Protein AF-A0A366WJW8-F1 (afdb_monomer)

Solvent-accessible surface area (backbone atoms only — not comparable to full-atom values): 5283 Å² total; per-residue (Å²): 130,60,71,71,59,52,33,49,51,52,34,39,50,52,13,53,51,25,44,53,51,21,50,52,28,51,51,48,42,55,53,49,52,54,51,45,53,53,49,54,54,48,54,76,73,42,89,88,54,47,72,63,48,51,52,51,47,54,50,50,53,51,50,44,52,51,35,52,52,50,24,53,50,24,45,53,50,12,50,36,29,66,74,61,31,64,62,62,32,51,52,51,52,51,56,60,53,63,76,74,110

Sequence (101 aa):
MNRDDFAWVIVRAFGVYFSAQAFLQLYWLGASTVRIAQLYEMAAMETPRTTEIESQILRSWIEISYASAEFLLFILLAYYCLRRGGFIHRILCYRAQENDT

Mean predicted aligned error: 6.59 Å

Foldseek 3Di:
DDLLVVLLVVLLVLLVVLVVLLVVLVVVLVVLVVVLVVLVVVCVVDDPCNVVSVVVNVVSVVSNVVSVVSSVVSNVSSCCSVPPVVVSSVVSVVVVVVVVD

Secondary structure (DSSP, 8-state):
--HHHHHHHHHHHHHHHHHHHHHHHHHHHHHHHHHHHHHHHHHHH-TT-HHHHHHHHHHHHHHHHHHHHHHHHHHHHHHIIIIITHHHHHHHHHHHHHTT-

Structure (mmCIF, N/CA/C/O backbone):
data_AF-A0A366WJW8-F1
#
_entry.id   AF-A0A366WJW8-F1
#
loop_
_atom_site.group_PDB
_atom_site.id
_atom_site.type_symbol
_atom_site.label_atom_id
_atom_site.label_alt_id
_atom_site.label_comp_id
_atom_site.label_asym_id
_atom_site.label_entity_id
_atom_site.label_seq_id
_atom_site.pdbx_PDB_ins_code
_atom_site.Cartn_x
_atom_site.Cartn_y
_atom_site.Cartn_z
_atom_site.occupancy
_atom_site.B_iso_or_equiv
_atom_site.auth_seq_id
_atom_site.auth_comp_id
_atom_site.auth_asym_id
_atom_site.auth_atom_id
_atom_site.pdbx_PDB_model_num
ATOM 1 N N . MET A 1 1 ? 14.304 -7.830 -29.782 1.00 58.50 1 MET A N 1
ATOM 2 C CA . MET A 1 1 ? 13.489 -6.767 -29.157 1.00 58.50 1 MET A CA 1
ATOM 3 C C . MET A 1 1 ? 14.366 -5.536 -29.032 1.00 58.50 1 MET A C 1
ATOM 5 O O . MET A 1 1 ? 15.521 -5.705 -28.654 1.00 58.50 1 MET A O 1
ATOM 9 N N . ASN A 1 2 ? 13.888 -4.354 -29.422 1.00 79.56 2 ASN A N 1
ATOM 10 C CA . ASN A 1 2 ? 14.680 -3.132 -29.299 1.00 79.56 2 ASN A CA 1
ATOM 11 C C . ASN A 1 2 ? 14.902 -2.825 -27.804 1.00 79.56 2 ASN A C 1
ATOM 13 O O . ASN A 1 2 ? 14.014 -3.075 -26.986 1.00 79.56 2 ASN A O 1
ATOM 17 N N . ARG A 1 3 ? 16.082 -2.326 -27.418 1.00 73.81 3 ARG A N 1
ATOM 18 C CA . ARG A 1 3 ? 16.398 -2.036 -26.002 1.00 73.81 3 ARG A CA 1
ATOM 19 C C . ARG A 1 3 ? 15.463 -0.977 -25.414 1.00 73.81 3 ARG A C 1
ATOM 21 O O . ARG A 1 3 ? 15.103 -1.057 -24.243 1.00 73.81 3 ARG A O 1
ATOM 28 N N . ASP A 1 4 ? 15.031 -0.050 -26.261 1.00 80.44 4 ASP A N 1
ATOM 29 C CA . ASP A 1 4 ? 14.062 0.991 -25.930 1.00 80.44 4 ASP A CA 1
ATOM 30 C C . ASP A 1 4 ? 12.686 0.413 -25.540 1.00 80.44 4 ASP A C 1
ATOM 32 O O . ASP A 1 4 ? 12.105 0.797 -24.521 1.00 80.44 4 ASP A O 1
ATOM 36 N N . ASP A 1 5 ? 12.218 -0.596 -26.283 1.00 83.62 5 ASP A N 1
ATOM 37 C CA . ASP A 1 5 ? 10.964 -1.306 -25.998 1.00 83.62 5 ASP A CA 1
ATOM 38 C C . ASP A 1 5 ? 11.058 -2.090 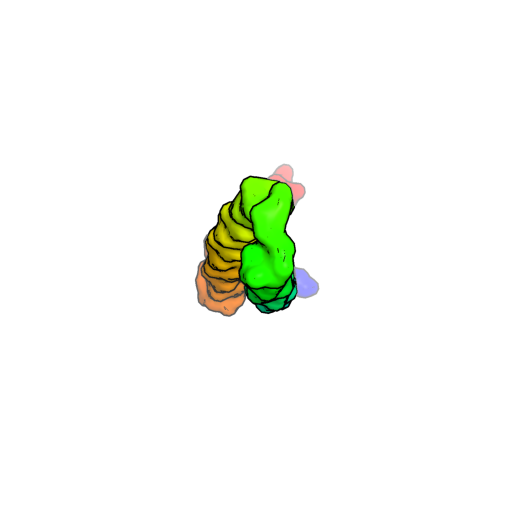-24.683 1.00 83.62 5 ASP A C 1
ATOM 40 O O . ASP A 1 5 ? 10.126 -2.095 -23.878 1.00 83.62 5 ASP A O 1
ATOM 44 N N . PHE A 1 6 ? 12.201 -2.738 -24.429 1.00 86.69 6 PHE A N 1
ATOM 45 C CA . PHE A 1 6 ? 12.423 -3.492 -23.192 1.00 86.69 6 PHE A CA 1
ATOM 46 C C . PHE A 1 6 ? 12.426 -2.593 -21.952 1.00 86.69 6 PHE A C 1
ATOM 48 O O . PHE A 1 6 ? 11.798 -2.936 -20.948 1.00 86.69 6 PHE A O 1
ATOM 55 N N . ALA A 1 7 ? 13.060 -1.420 -22.025 1.00 87.25 7 ALA A N 1
ATOM 56 C CA . ALA A 1 7 ? 13.033 -0.445 -20.939 1.00 87.25 7 ALA A CA 1
ATOM 57 C C . ALA A 1 7 ? 11.598 0.005 -20.623 1.00 87.25 7 ALA A C 1
ATOM 59 O O . ALA A 1 7 ? 11.218 0.095 -19.453 1.00 87.25 7 ALA A O 1
ATOM 60 N N . TRP A 1 8 ? 10.763 0.219 -21.645 1.00 89.75 8 TRP A N 1
ATOM 61 C CA . TRP A 1 8 ? 9.349 0.528 -21.437 1.00 89.75 8 TRP A CA 1
ATOM 62 C C . TRP A 1 8 ? 8.591 -0.613 -20.765 1.00 89.75 8 TRP A C 1
ATOM 64 O O . TRP A 1 8 ? 7.831 -0.355 -19.830 1.00 89.75 8 TRP A O 1
ATOM 74 N N . VAL A 1 9 ? 8.820 -1.863 -21.174 1.00 91.56 9 VAL A N 1
ATOM 75 C CA . VAL A 1 9 ? 8.211 -3.038 -20.528 1.00 91.56 9 VAL A CA 1
ATOM 76 C C . VAL A 1 9 ? 8.574 -3.099 -19.042 1.00 91.56 9 VAL A C 1
ATOM 78 O O . VAL A 1 9 ? 7.683 -3.280 -18.213 1.00 91.56 9 VAL A O 1
ATOM 81 N N . ILE A 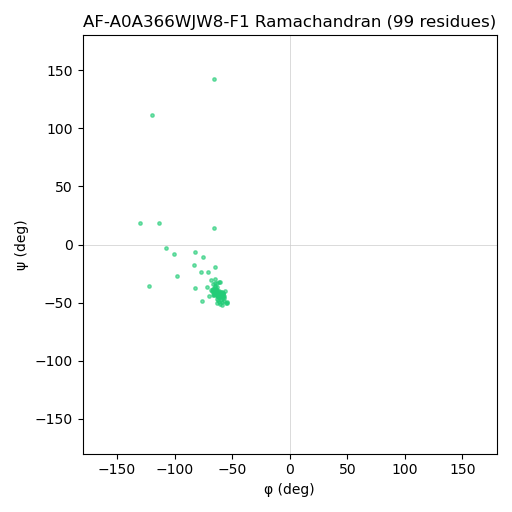1 10 ? 9.840 -2.864 -18.683 1.00 91.19 10 ILE A N 1
ATOM 82 C CA . ILE A 1 10 ? 10.286 -2.827 -17.281 1.00 91.19 10 ILE A CA 1
ATOM 83 C C . ILE A 1 10 ? 9.553 -1.736 -16.493 1.00 91.19 10 ILE A C 1
ATOM 85 O O . ILE A 1 10 ? 9.030 -1.996 -15.410 1.00 91.19 10 ILE A O 1
ATOM 89 N N . VAL A 1 11 ? 9.465 -0.519 -17.036 1.00 92.81 11 VAL A N 1
ATOM 90 C CA . VAL A 1 11 ? 8.753 0.593 -16.384 1.00 92.81 11 VAL A CA 1
ATOM 91 C C . VAL A 1 11 ? 7.287 0.230 -16.130 1.00 92.81 11 VAL A C 1
ATOM 93 O O . VAL A 1 11 ? 6.754 0.500 -15.052 1.00 92.81 11 VAL A O 1
ATOM 96 N N . ARG A 1 12 ? 6.626 -0.429 -17.087 1.00 93.38 12 ARG A N 1
ATOM 97 C CA . ARG A 1 12 ? 5.241 -0.892 -16.915 1.00 93.38 12 ARG A CA 1
ATOM 98 C C . ARG A 1 12 ? 5.123 -2.012 -15.891 1.00 93.38 12 ARG A C 1
ATOM 100 O O . ARG A 1 12 ? 4.185 -1.975 -15.098 1.00 93.38 12 ARG A O 1
ATOM 107 N N . ALA A 1 13 ? 6.072 -2.944 -15.854 1.00 94.12 13 ALA A N 1
ATOM 108 C CA . ALA A 1 13 ? 6.111 -4.004 -14.852 1.00 94.12 13 ALA A CA 1
ATOM 109 C C . ALA A 1 13 ? 6.216 -3.433 -13.428 1.00 94.12 13 ALA A C 1
ATOM 111 O O . ALA A 1 13 ? 5.455 -3.845 -12.555 1.00 94.12 13 ALA A O 1
ATOM 112 N N . PHE A 1 14 ? 7.057 -2.415 -13.206 1.00 93.81 14 PHE A N 1
ATOM 113 C CA . PHE A 1 14 ? 7.089 -1.691 -11.929 1.00 93.81 14 PHE A CA 1
ATOM 114 C C . PHE A 1 14 ? 5.757 -1.007 -11.611 1.00 93.81 14 PHE A C 1
ATOM 116 O O . PHE A 1 14 ? 5.289 -1.064 -10.478 1.00 93.81 14 PHE A O 1
ATOM 123 N N . GLY A 1 15 ? 5.100 -0.412 -12.608 1.00 95.06 15 GLY A N 1
ATOM 124 C CA . GLY A 1 15 ? 3.769 0.170 -12.430 1.00 95.06 15 GLY A CA 1
ATOM 125 C C . GLY A 1 15 ? 2.716 -0.844 -11.969 1.00 95.06 15 GLY A C 1
ATOM 126 O O . GLY A 1 15 ? 1.937 -0.558 -11.057 1.00 95.06 15 GLY A O 1
ATOM 127 N N . VAL A 1 16 ? 2.718 -2.045 -12.552 1.00 96.75 16 VAL A N 1
ATOM 128 C CA . VAL A 1 16 ? 1.843 -3.153 -12.132 1.00 96.75 16 VAL A CA 1
ATOM 129 C C . VAL A 1 16 ? 2.215 -3.639 -10.731 1.00 96.75 16 VAL A C 1
ATOM 131 O O . VAL A 1 16 ? 1.329 -3.818 -9.899 1.00 96.75 16 VAL A O 1
ATOM 134 N N . TYR A 1 17 ? 3.509 -3.779 -10.436 1.00 97.06 17 TYR A N 1
ATOM 135 C CA . TYR A 1 17 ? 3.995 -4.152 -9.108 1.00 97.06 17 TYR A CA 1
ATOM 136 C C . TYR A 1 17 ? 3.515 -3.175 -8.025 1.00 97.06 17 TYR A C 1
ATOM 138 O O . TYR A 1 17 ? 2.941 -3.600 -7.026 1.00 97.06 17 TYR A O 1
ATOM 146 N N . PHE A 1 18 ? 3.664 -1.865 -8.238 1.00 97.19 18 PHE A N 1
ATOM 147 C CA . PHE A 1 18 ? 3.169 -0.862 -7.293 1.00 97.19 18 PHE A CA 1
ATOM 148 C C . PHE A 1 18 ? 1.642 -0.875 -7.177 1.00 97.19 18 PHE A C 1
ATOM 150 O O . PHE A 1 18 ? 1.115 -0.670 -6.090 1.00 97.19 18 PHE A O 1
ATOM 157 N N . SER A 1 19 ? 0.920 -1.186 -8.257 1.00 97.31 19 SER A N 1
ATOM 158 C CA . SER A 1 19 ? -0.539 -1.354 -8.197 1.00 97.31 19 SER A CA 1
ATOM 159 C C . SER A 1 19 ? -0.937 -2.541 -7.311 1.00 97.31 19 SER A C 1
ATOM 161 O O . SER A 1 19 ? -1.860 -2.426 -6.508 1.00 97.31 19 SER A O 1
ATOM 163 N N . ALA A 1 20 ? -0.217 -3.663 -7.409 1.00 97.62 20 ALA A N 1
ATOM 164 C CA . ALA A 1 20 ? -0.427 -4.820 -6.541 1.00 97.62 20 ALA A CA 1
ATOM 165 C C . ALA A 1 20 ? -0.098 -4.497 -5.074 1.00 97.62 20 ALA A C 1
ATOM 167 O O . ALA A 1 20 ? -0.864 -4.857 -4.185 1.00 97.62 20 ALA A O 1
ATOM 168 N N . GLN A 1 21 ? 0.989 -3.760 -4.820 1.00 97.50 21 GLN A N 1
ATOM 169 C CA . GLN A 1 21 ? 1.335 -3.297 -3.472 1.00 97.50 21 GLN A CA 1
ATOM 170 C C . GLN A 1 21 ? 0.263 -2.368 -2.890 1.00 97.50 21 GLN A C 1
ATOM 172 O O . GLN A 1 21 ? -0.156 -2.556 -1.753 1.00 97.50 21 GLN A O 1
ATOM 177 N N . ALA A 1 22 ? -0.260 -1.425 -3.678 1.00 97.00 22 ALA A N 1
ATOM 178 C CA . ALA A 1 22 ? -1.377 -0.587 -3.248 1.00 97.00 22 ALA A CA 1
ATOM 179 C C . ALA A 1 22 ? -2.615 -1.428 -2.900 1.00 97.00 22 ALA A C 1
ATOM 181 O O . ALA A 1 22 ? -3.246 -1.209 -1.871 1.00 97.00 22 ALA A O 1
ATOM 182 N N . PHE A 1 23 ? -2.948 -2.430 -3.715 1.00 96.38 23 PHE A N 1
ATOM 183 C CA . PHE A 1 23 ? -4.065 -3.324 -3.412 1.00 96.38 23 PHE A CA 1
ATOM 184 C C . PHE A 1 23 ? -3.865 -4.089 -2.093 1.00 96.38 23 PHE A C 1
ATOM 186 O O . PHE A 1 23 ? -4.799 -4.184 -1.298 1.00 96.38 23 PHE A O 1
ATOM 193 N N . LEU A 1 24 ? -2.651 -4.580 -1.822 1.00 96.56 24 LEU A N 1
ATOM 194 C CA . LEU A 1 24 ? -2.326 -5.245 -0.555 1.00 96.56 24 LEU A CA 1
ATOM 195 C C . LEU A 1 24 ? -2.477 -4.304 0.646 1.00 96.56 24 LEU A C 1
ATOM 197 O O . LEU A 1 24 ? -3.058 -4.704 1.652 1.00 96.56 24 LEU A O 1
ATOM 201 N N . GLN A 1 25 ? -2.028 -3.052 0.527 1.00 96.00 25 GLN A N 1
ATOM 202 C CA . GLN A 1 25 ? -2.211 -2.053 1.584 1.00 96.00 25 GLN A CA 1
ATOM 203 C C . GLN A 1 25 ? -3.689 -1.734 1.821 1.00 96.00 25 GLN A C 1
ATOM 205 O O . GLN A 1 25 ? -4.127 -1.645 2.964 1.00 96.00 25 GLN A O 1
ATOM 210 N N . LEU A 1 26 ? -4.492 -1.645 0.756 1.00 94.62 26 LEU A N 1
ATOM 211 C CA . LEU A 1 26 ? -5.938 -1.452 0.873 1.00 94.62 26 LEU A CA 1
ATOM 212 C C . LEU A 1 26 ? -6.625 -2.633 1.574 1.00 94.62 26 LEU A C 1
ATOM 214 O O . LEU A 1 26 ? -7.487 -2.429 2.428 1.00 94.62 26 LEU A O 1
ATOM 218 N N . TYR A 1 27 ? -6.231 -3.863 1.241 1.00 95.19 27 TYR A N 1
ATOM 219 C CA . TYR A 1 27 ? -6.720 -5.058 1.927 1.00 95.19 27 TYR A CA 1
ATOM 220 C C . TYR A 1 27 ? -6.347 -5.041 3.414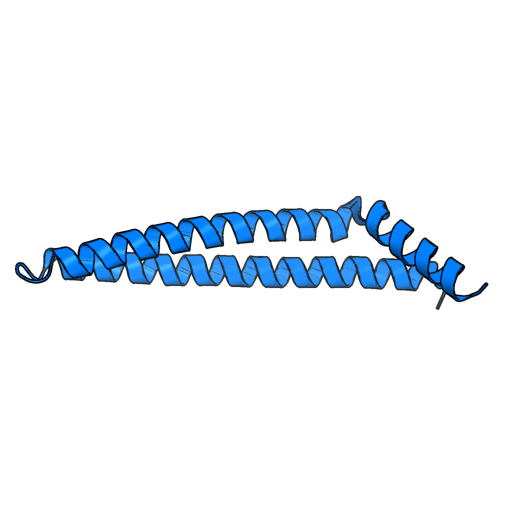 1.00 95.19 27 TYR A C 1
ATOM 222 O O . TYR A 1 27 ? -7.194 -5.297 4.271 1.00 95.19 27 TYR A O 1
ATOM 230 N N . TRP A 1 28 ? -5.097 -4.694 3.731 1.00 93.81 28 TRP A N 1
ATOM 231 C CA . TRP A 1 28 ? -4.622 -4.622 5.109 1.00 93.81 28 TRP A CA 1
ATOM 232 C C . TRP A 1 28 ? -5.343 -3.533 5.911 1.00 93.81 28 TRP A C 1
ATOM 234 O O . TRP A 1 28 ? -5.744 -3.783 7.043 1.00 93.81 28 TRP A O 1
ATOM 244 N N . LEU A 1 29 ? -5.629 -2.375 5.304 1.00 94.19 29 LEU A N 1
ATOM 245 C CA . LEU A 1 29 ? -6.476 -1.337 5.901 1.00 94.19 29 LEU A CA 1
ATOM 246 C C . LEU A 1 29 ? -7.869 -1.861 6.263 1.00 94.19 29 LEU A C 1
ATOM 248 O O . LEU A 1 29 ? -8.355 -1.587 7.363 1.00 94.19 29 LEU A O 1
ATOM 252 N N . GLY A 1 30 ? -8.492 -2.637 5.370 1.00 93.50 30 GLY A N 1
ATOM 253 C CA . GLY A 1 30 ? -9.778 -3.292 5.620 1.00 93.50 30 GLY A CA 1
ATOM 254 C C . GLY A 1 30 ? -9.720 -4.286 6.785 1.00 93.50 30 GLY A C 1
ATOM 255 O O . GLY A 1 30 ? -10.572 -4.267 7.671 1.00 93.50 30 GLY A O 1
ATOM 256 N N . ALA A 1 31 ? -8.680 -5.121 6.839 1.00 93.94 31 ALA A N 1
ATOM 257 C CA . ALA A 1 31 ? -8.484 -6.057 7.946 1.00 93.94 31 ALA A CA 1
ATOM 258 C C . ALA A 1 31 ? -8.253 -5.330 9.287 1.00 93.94 31 ALA A C 1
ATOM 260 O O . ALA A 1 31 ? -8.850 -5.686 10.305 1.00 93.94 31 ALA A O 1
ATOM 261 N N . SER A 1 32 ? -7.439 -4.272 9.285 1.00 92.44 32 SER A N 1
ATOM 262 C CA . SER A 1 32 ? -7.139 -3.467 10.472 1.00 92.44 32 SER A CA 1
ATOM 263 C C . SER A 1 32 ? -8.357 -2.695 10.984 1.00 92.44 32 SER A C 1
ATOM 265 O O . SER A 1 32 ? -8.527 -2.568 12.195 1.00 92.44 32 SER A O 1
ATOM 267 N N . THR A 1 33 ? -9.256 -2.242 10.104 1.00 93.25 33 THR A N 1
ATOM 268 C CA . THR A 1 33 ? -10.521 -1.614 10.532 1.00 93.25 33 THR A CA 1
ATOM 269 C C . THR A 1 33 ? -11.444 -2.607 11.237 1.00 93.25 33 THR A C 1
ATOM 271 O O . THR A 1 33 ? -12.003 -2.270 12.280 1.00 93.25 33 THR A O 1
ATOM 274 N N . VAL A 1 34 ? -11.552 -3.846 10.743 1.00 93.88 34 VAL A N 1
ATOM 275 C CA . VAL A 1 34 ? -12.312 -4.911 11.428 1.00 93.88 34 VAL A CA 1
ATOM 276 C C . VAL A 1 34 ? -11.705 -5.226 12.798 1.00 93.88 34 VAL A C 1
ATOM 278 O O . VAL A 1 34 ? -12.432 -5.327 13.784 1.00 93.88 34 VAL A O 1
ATOM 281 N N . ARG A 1 35 ? -10.373 -5.320 12.888 1.00 91.50 35 ARG A N 1
ATOM 282 C CA . ARG A 1 35 ? -9.670 -5.543 14.161 1.00 91.50 35 ARG A CA 1
ATOM 283 C C . ARG A 1 35 ? -9.941 -4.428 15.173 1.00 91.50 35 ARG A C 1
ATOM 285 O O . ARG A 1 35 ? -10.195 -4.714 16.338 1.00 91.50 35 ARG A O 1
ATOM 292 N N . ILE A 1 36 ? -9.908 -3.166 14.745 1.00 93.06 36 ILE A N 1
ATOM 293 C CA . ILE A 1 36 ? -10.222 -2.029 15.620 1.00 93.06 36 ILE A CA 1
ATOM 294 C C . ILE A 1 36 ? -11.662 -2.100 16.128 1.00 93.06 36 ILE A C 1
ATOM 296 O O . ILE A 1 36 ? -11.886 -1.876 17.315 1.00 93.06 36 ILE A O 1
ATOM 300 N N . ALA A 1 37 ? -12.625 -2.441 15.268 1.00 91.25 37 ALA A N 1
ATOM 301 C CA . ALA A 1 37 ? -14.015 -2.603 15.686 1.00 91.25 37 ALA A CA 1
ATOM 302 C C . ALA A 1 37 ? -14.152 -3.665 16.793 1.00 91.25 37 ALA A C 1
ATOM 304 O O . ALA A 1 37 ? -14.768 -3.396 17.821 1.00 91.25 37 ALA A O 1
ATOM 305 N N . GLN A 1 38 ? -13.484 -4.815 16.643 1.00 91.00 38 GLN A N 1
ATOM 306 C CA . GLN A 1 38 ? -13.451 -5.866 17.669 1.00 91.00 38 GLN A CA 1
ATOM 307 C C . GLN A 1 38 ? -12.825 -5.385 18.986 1.00 91.00 38 GLN A C 1
ATOM 309 O O . GLN A 1 38 ? -13.337 -5.691 20.060 1.00 91.00 38 GLN A O 1
ATOM 314 N N . LEU A 1 39 ? -11.737 -4.608 18.928 1.00 89.88 39 LEU A N 1
ATOM 315 C CA . LEU A 1 39 ? -11.109 -4.045 20.129 1.00 89.88 39 LEU A CA 1
ATOM 316 C C . LEU A 1 39 ? -12.038 -3.064 20.858 1.00 89.88 39 LEU A C 1
ATOM 318 O O . LEU A 1 39 ? -12.082 -3.069 22.087 1.00 89.88 39 LEU A O 1
ATOM 322 N N . TYR A 1 40 ? -12.805 -2.257 20.121 1.00 89.75 40 TYR A N 1
ATOM 323 C CA . TYR A 1 40 ? -13.817 -1.381 20.715 1.00 89.75 40 TYR A CA 1
ATOM 324 C C . TYR A 1 40 ? -14.970 -2.167 21.352 1.00 89.75 40 TYR A C 1
ATOM 326 O O . TYR A 1 40 ? -15.419 -1.798 22.436 1.00 89.75 40 TYR A O 1
ATOM 334 N N . GLU A 1 41 ? -15.419 -3.262 20.733 1.00 88.69 41 GLU A N 1
ATOM 335 C CA . GLU A 1 41 ? -16.422 -4.155 21.330 1.00 88.69 41 GLU A CA 1
ATOM 336 C C . GLU A 1 41 ? -15.914 -4.783 22.638 1.00 88.69 41 GLU A C 1
ATOM 338 O O . GLU A 1 41 ? -16.634 -4.792 23.635 1.00 88.69 41 GLU A O 1
ATOM 343 N N . MET A 1 42 ? -14.656 -5.237 22.679 1.00 85.50 42 MET A N 1
ATOM 344 C CA . MET A 1 42 ? -14.035 -5.789 23.892 1.00 85.50 42 MET A CA 1
ATOM 345 C C . MET A 1 42 ? -13.893 -4.741 25.004 1.00 85.50 42 MET A C 1
ATOM 347 O O . MET A 1 42 ? -14.216 -5.024 26.158 1.00 85.50 42 MET A O 1
ATOM 351 N N . ALA A 1 43 ? -13.472 -3.518 24.661 1.00 83.75 43 ALA A N 1
ATOM 352 C CA . ALA A 1 43 ? -13.371 -2.409 25.614 1.00 83.75 43 ALA A CA 1
ATOM 353 C C . ALA A 1 43 ? -14.725 -2.056 26.254 1.00 83.75 43 ALA A C 1
ATOM 355 O O . ALA A 1 43 ? -14.773 -1.634 27.408 1.00 83.75 43 ALA A O 1
ATOM 356 N N . ALA A 1 44 ? -15.825 -2.234 25.517 1.00 79.81 44 ALA A N 1
ATOM 357 C CA . ALA A 1 44 ? -17.172 -1.979 26.012 1.00 79.81 44 ALA A CA 1
ATOM 358 C C . ALA A 1 44 ? -17.707 -3.094 26.934 1.00 79.81 44 ALA A C 1
ATOM 360 O O . ALA A 1 44 ? -18.595 -2.827 27.744 1.00 79.81 44 ALA A O 1
ATOM 361 N N . MET A 1 45 ? -17.190 -4.327 26.824 1.00 77.69 45 MET A N 1
ATOM 362 C CA . MET A 1 45 ? -17.677 -5.492 27.579 1.00 77.69 45 MET A CA 1
ATOM 363 C C . MET A 1 45 ? -16.856 -5.827 28.838 1.00 77.69 45 MET A C 1
ATOM 365 O O . MET A 1 45 ? -17.421 -6.378 29.782 1.00 77.69 45 MET A O 1
ATOM 369 N N . GLU A 1 46 ? -15.560 -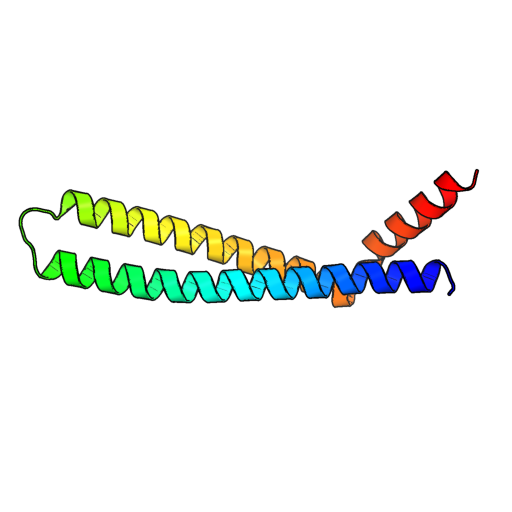5.494 28.902 1.00 65.25 46 GLU A N 1
ATOM 370 C CA . GLU A 1 46 ? -14.677 -5.879 30.019 1.00 65.25 46 GLU A CA 1
ATOM 371 C C . GLU A 1 46 ? -14.071 -4.671 30.760 1.00 65.25 46 GLU A C 1
ATOM 373 O O . GLU A 1 46 ? -13.189 -3.975 30.262 1.00 65.25 46 GLU A O 1
ATOM 378 N N . THR A 1 47 ? -14.492 -4.447 32.010 1.00 59.69 47 THR A N 1
ATOM 379 C CA . THR A 1 47 ? -14.078 -3.293 32.834 1.00 59.69 47 THR A CA 1
ATOM 380 C C . THR A 1 47 ? -12.728 -3.366 33.581 1.00 59.69 47 THR A C 1
ATOM 382 O O . THR A 1 47 ? -12.341 -2.321 34.101 1.00 59.69 47 THR A O 1
ATOM 385 N N . PRO A 1 48 ? -11.941 -4.468 33.647 1.00 54.91 48 PRO A N 1
ATOM 386 C CA . PRO A 1 48 ? -10.630 -4.417 34.313 1.00 54.91 48 PRO A CA 1
ATOM 387 C C . PRO A 1 48 ? -9.393 -4.449 33.384 1.00 54.91 48 PRO A C 1
ATOM 389 O O . PRO A 1 48 ? -8.281 -4.345 33.895 1.00 54.91 48 PRO A O 1
ATOM 392 N N . ARG A 1 49 ? -9.530 -4.579 32.049 1.00 63.47 49 ARG A N 1
ATOM 393 C CA . ARG A 1 49 ? -8.396 -4.639 31.079 1.00 63.47 49 ARG A CA 1
ATOM 394 C C . ARG A 1 49 ? -8.303 -3.443 30.118 1.00 63.47 49 ARG A C 1
ATOM 396 O O . ARG A 1 49 ? -7.629 -3.506 29.089 1.00 63.47 49 ARG A O 1
ATOM 403 N N . THR A 1 50 ? -8.956 -2.339 30.459 1.00 69.00 50 THR A N 1
ATOM 404 C CA . THR A 1 50 ? -9.106 -1.155 29.601 1.00 69.00 50 THR A CA 1
ATOM 405 C C . THR A 1 50 ? -7.780 -0.559 29.127 1.00 69.00 50 THR A C 1
ATOM 407 O O . THR A 1 50 ? -7.663 -0.247 27.949 1.00 69.00 50 THR A O 1
ATOM 410 N N . THR A 1 51 ? -6.741 -0.495 29.963 1.00 80.06 51 THR A N 1
ATOM 411 C CA . THR A 1 51 ? -5.445 0.101 29.574 1.00 80.06 51 THR A CA 1
ATOM 412 C C . THR A 1 51 ? -4.692 -0.687 28.500 1.00 80.06 51 THR A C 1
ATOM 414 O O . THR A 1 51 ? -4.080 -0.094 27.609 1.00 80.06 51 THR A O 1
ATOM 417 N N . GLU A 1 52 ? -4.729 -2.022 28.540 1.00 86.06 52 GLU A N 1
ATOM 418 C CA . GLU A 1 52 ? -4.088 -2.844 27.509 1.00 86.06 52 GLU A CA 1
ATOM 419 C C . GLU A 1 52 ? -4.842 -2.724 26.181 1.00 86.06 52 GLU A C 1
ATOM 421 O O . GLU A 1 52 ? -4.223 -2.493 25.139 1.00 86.06 52 GLU A O 1
ATOM 426 N N . ILE A 1 53 ? -6.175 -2.788 26.224 1.00 86.44 53 ILE A N 1
ATOM 427 C CA . ILE A 1 53 ? -7.036 -2.654 25.043 1.00 86.44 53 ILE A CA 1
ATOM 428 C C . ILE A 1 53 ? -6.890 -1.259 24.413 1.00 86.44 53 ILE A C 1
ATOM 430 O O . ILE A 1 53 ? -6.706 -1.152 23.201 1.00 86.44 53 ILE A O 1
ATOM 434 N N . GLU A 1 54 ? -6.864 -0.191 25.213 1.00 87.38 54 GLU A N 1
ATOM 435 C CA . GLU A 1 54 ? -6.620 1.181 24.746 1.00 87.38 54 GLU A CA 1
ATOM 436 C C . GLU A 1 54 ? -5.275 1.313 24.023 1.00 87.38 54 GLU A C 1
ATOM 438 O O . GLU A 1 54 ? -5.190 1.919 22.950 1.00 87.38 54 GLU A O 1
ATOM 443 N N . SER A 1 55 ? -4.221 0.693 24.563 1.00 90.50 55 SER A N 1
ATOM 444 C CA . SER A 1 55 ? -2.906 0.695 23.919 1.00 90.50 55 SER A CA 1
ATOM 445 C C . SER A 1 55 ? -2.922 -0.022 22.562 1.00 90.50 55 SER A C 1
ATOM 447 O O . SER A 1 55 ? -2.276 0.429 21.612 1.00 90.50 55 SER A O 1
ATOM 449 N N . GLN A 1 56 ? -3.693 -1.108 22.436 1.00 90.81 56 GLN A N 1
ATOM 450 C CA . GLN A 1 56 ? -3.851 -1.844 21.182 1.00 90.81 56 GLN A CA 1
ATOM 451 C C . GLN A 1 56 ? -4.684 -1.064 20.161 1.00 90.81 56 GLN A C 1
ATOM 453 O O . GLN A 1 56 ? -4.354 -1.083 18.973 1.00 90.81 56 GLN A O 1
ATOM 458 N N . ILE A 1 57 ? -5.709 -0.335 20.607 1.00 91.75 57 ILE A N 1
ATOM 459 C CA . ILE A 1 57 ? -6.499 0.569 19.762 1.00 91.75 57 ILE A CA 1
ATOM 460 C C . ILE A 1 57 ? -5.597 1.668 19.190 1.00 91.75 57 ILE A C 1
ATOM 462 O O . ILE A 1 57 ? -5.572 1.869 17.977 1.00 91.75 57 ILE A O 1
ATOM 466 N N . LEU A 1 58 ? -4.797 2.332 20.034 1.00 93.69 58 LEU A N 1
ATOM 467 C CA . LEU A 1 58 ? -3.850 3.364 19.596 1.00 93.69 58 LEU A CA 1
ATOM 468 C C . LEU A 1 58 ? -2.837 2.825 18.577 1.00 93.69 58 LEU A C 1
ATOM 470 O O . LEU A 1 58 ? -2.626 3.445 17.535 1.00 93.69 58 LEU A O 1
ATOM 474 N N . ARG A 1 59 ? -2.241 1.653 18.837 1.00 92.69 59 ARG A N 1
ATOM 475 C CA . ARG A 1 59 ? -1.316 1.009 17.886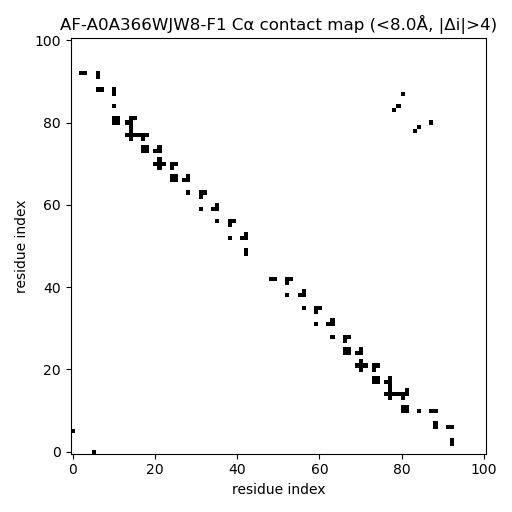 1.00 92.69 59 ARG A CA 1
ATOM 476 C C . ARG A 1 59 ? -1.992 0.688 16.559 1.00 92.69 59 ARG A C 1
ATOM 478 O O . ARG A 1 59 ? -1.418 0.967 15.513 1.00 92.69 59 ARG A O 1
ATOM 485 N N . SER A 1 60 ? -3.217 0.175 16.597 1.00 93.44 60 SER A N 1
ATOM 486 C CA . SER A 1 60 ? -3.969 -0.157 15.385 1.00 93.44 60 SER A CA 1
ATOM 487 C C . SER A 1 60 ? -4.307 1.096 14.559 1.00 93.44 60 SER A C 1
ATOM 489 O O . SER A 1 60 ? -4.247 1.063 13.334 1.00 93.44 60 SER A O 1
ATOM 491 N N . TRP A 1 61 ? -4.596 2.236 15.198 1.00 94.62 61 TRP A N 1
ATOM 492 C CA . TRP A 1 61 ? -4.786 3.515 14.497 1.00 94.62 61 TRP A CA 1
ATOM 493 C C . TRP A 1 61 ? -3.504 4.040 13.842 1.00 94.62 61 TRP A C 1
ATOM 495 O O . TRP A 1 61 ? -3.543 4.577 12.730 1.00 94.62 61 TRP A O 1
ATOM 505 N N . ILE A 1 62 ? -2.363 3.867 14.510 1.00 94.56 62 ILE A N 1
ATOM 506 C CA . ILE A 1 62 ? -1.050 4.188 13.942 1.00 94.56 62 ILE A CA 1
ATOM 507 C C . ILE A 1 62 ? -0.781 3.295 12.724 1.00 94.56 62 ILE A C 1
ATOM 509 O O . ILE A 1 62 ? -0.429 3.806 11.664 1.00 94.56 62 ILE A O 1
ATOM 513 N N . GLU A 1 63 ? -1.016 1.987 12.843 1.00 92.44 63 GLU A N 1
ATOM 514 C CA . GLU A 1 63 ? -0.911 1.017 11.746 1.00 92.44 63 GLU A CA 1
ATOM 515 C C . GLU A 1 63 ? -1.770 1.435 10.539 1.00 92.44 63 GLU A C 1
ATOM 517 O O . GLU A 1 63 ? -1.256 1.543 9.425 1.00 92.44 63 GLU A O 1
ATOM 522 N N . ILE A 1 64 ? -3.043 1.784 10.755 1.00 94.00 64 ILE A N 1
ATOM 523 C CA . ILE A 1 64 ? -3.932 2.296 9.697 1.00 94.00 64 ILE A CA 1
ATOM 524 C C . ILE A 1 64 ? -3.369 3.559 9.041 1.00 94.00 64 ILE A C 1
ATOM 526 O O . ILE A 1 64 ? -3.431 3.707 7.818 1.00 94.00 64 ILE A O 1
ATOM 530 N N . SER A 1 65 ? -2.809 4.475 9.828 1.00 94.88 65 SER A N 1
ATOM 531 C CA . SER A 1 65 ? -2.223 5.711 9.299 1.00 94.88 65 SER A CA 1
ATOM 532 C C . SER A 1 65 ? -1.030 5.415 8.383 1.00 94.88 65 SER A C 1
ATOM 534 O O . SER A 1 65 ? -0.938 5.981 7.292 1.00 94.88 65 SER A O 1
ATOM 536 N N . TYR A 1 66 ? -0.159 4.482 8.781 1.00 94.44 66 TYR A N 1
ATOM 537 C CA . TYR A 1 66 ? 0.975 4.044 7.964 1.00 94.44 66 TYR A CA 1
ATOM 538 C C . TYR A 1 66 ? 0.529 3.373 6.666 1.00 94.44 66 TYR A C 1
ATOM 540 O O . TYR A 1 66 ? 0.952 3.800 5.593 1.00 94.44 66 TYR A O 1
ATOM 548 N N . ALA A 1 67 ? -0.377 2.397 6.727 1.00 93.81 67 ALA A N 1
ATOM 549 C CA . ALA A 1 67 ? -0.847 1.726 5.517 1.00 93.81 67 ALA A CA 1
ATOM 550 C C . ALA A 1 67 ? -1.620 2.656 4.575 1.00 93.81 67 ALA A C 1
ATOM 552 O O . ALA A 1 67 ? -1.542 2.505 3.358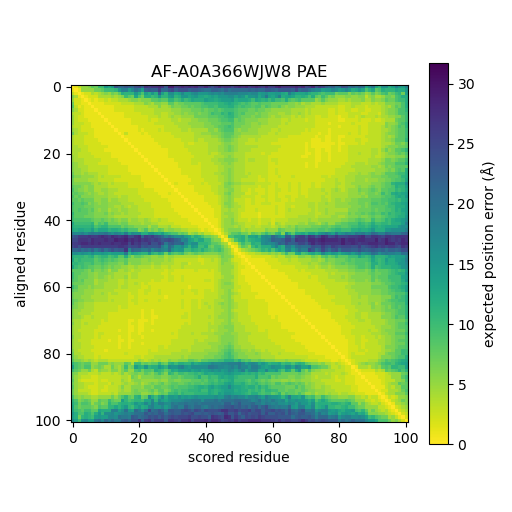 1.00 93.81 67 ALA A O 1
ATOM 553 N N . SER A 1 68 ? -2.303 3.673 5.108 1.00 95.62 68 SER A N 1
ATOM 554 C CA . SER A 1 68 ? -2.935 4.718 4.292 1.00 95.62 68 SER A CA 1
ATOM 555 C C . SER A 1 68 ? -1.893 5.544 3.533 1.00 95.62 68 SER A C 1
ATOM 557 O O . SER A 1 68 ? -2.062 5.819 2.344 1.00 95.62 68 SER A O 1
ATOM 559 N N . ALA A 1 69 ? -0.792 5.913 4.192 1.00 97.00 69 ALA A N 1
ATOM 560 C CA . ALA A 1 69 ? 0.307 6.625 3.548 1.00 97.00 69 ALA A CA 1
ATOM 561 C C . ALA A 1 69 ? 1.011 5.756 2.490 1.00 97.00 69 ALA A C 1
ATOM 563 O O . ALA A 1 69 ? 1.262 6.229 1.379 1.00 97.00 69 ALA A O 1
ATOM 564 N N . GLU A 1 70 ? 1.277 4.483 2.795 1.00 96.50 70 GLU A N 1
ATOM 565 C CA . GLU A 1 70 ? 1.878 3.532 1.853 1.00 96.50 70 GLU A CA 1
AT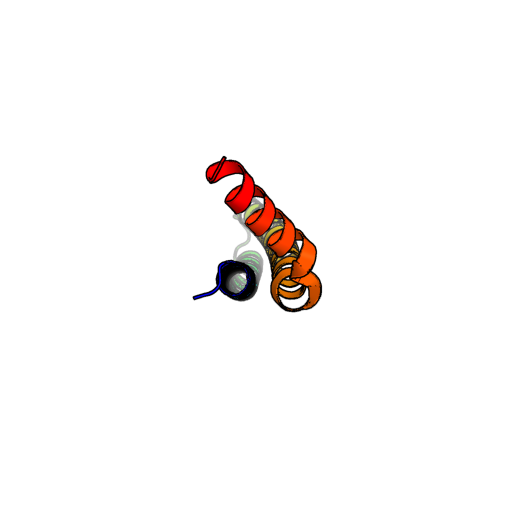OM 566 C C . GLU A 1 70 ? 0.974 3.281 0.642 1.00 96.50 70 GLU A C 1
ATOM 568 O O . GLU A 1 70 ? 1.445 3.306 -0.494 1.00 96.50 70 GLU A O 1
ATOM 573 N N . PHE A 1 71 ? -0.333 3.118 0.856 1.00 97.31 71 PHE A N 1
ATOM 574 C CA . PHE A 1 71 ? -1.324 2.997 -0.211 1.00 97.31 71 PHE A CA 1
ATOM 575 C C . PHE A 1 71 ? -1.258 4.177 -1.189 1.00 97.31 71 PHE A C 1
ATOM 577 O O . PHE A 1 71 ? -1.146 3.979 -2.403 1.00 97.31 71 PHE A O 1
ATOM 584 N N . LEU A 1 72 ? -1.278 5.408 -0.665 1.00 97.12 72 LEU A N 1
ATOM 585 C CA . LEU A 1 72 ? -1.189 6.621 -1.479 1.00 97.12 72 LEU A CA 1
ATOM 586 C C . LEU A 1 72 ? 0.141 6.695 -2.233 1.00 97.12 72 LEU A C 1
ATOM 588 O O . LEU A 1 72 ? 0.155 6.993 -3.429 1.00 97.12 72 LEU A O 1
ATOM 592 N N . LEU A 1 73 ? 1.250 6.385 -1.559 1.00 97.44 73 LEU A N 1
ATOM 593 C CA . LEU A 1 73 ? 2.574 6.355 -2.171 1.00 97.44 73 LEU A CA 1
ATOM 594 C C . LEU A 1 73 ? 2.622 5.366 -3.342 1.00 97.44 73 LEU A C 1
ATOM 596 O O . LEU A 1 73 ? 3.042 5.731 -4.441 1.00 97.44 73 LEU A O 1
ATOM 600 N N . PHE A 1 74 ? 2.156 4.133 -3.141 1.00 97.62 74 PHE A N 1
ATOM 601 C CA . PHE A 1 74 ? 2.162 3.111 -4.182 1.00 97.62 74 PHE A CA 1
ATOM 602 C C . PHE A 1 74 ? 1.251 3.464 -5.356 1.00 97.62 74 PHE A C 1
ATOM 604 O O . PHE A 1 74 ? 1.640 3.244 -6.502 1.00 97.62 74 PHE A O 1
ATOM 611 N N . ILE A 1 75 ? 0.096 4.086 -5.116 1.00 96.56 75 ILE A N 1
ATOM 612 C CA . ILE A 1 75 ? -0.761 4.600 -6.194 1.00 96.56 75 ILE A CA 1
ATOM 613 C C . ILE A 1 75 ? -0.064 5.688 -7.004 1.00 96.56 75 ILE A C 1
ATOM 615 O O . ILE A 1 75 ? -0.120 5.661 -8.236 1.00 96.56 75 ILE A O 1
ATOM 619 N N . LEU A 1 76 ? 0.613 6.630 -6.346 1.00 96.38 76 LEU A N 1
ATOM 620 C CA . LEU A 1 76 ? 1.342 7.693 -7.035 1.00 96.38 76 LEU A CA 1
ATOM 621 C C . LEU A 1 76 ? 2.486 7.122 -7.879 1.00 96.38 76 LEU A C 1
ATOM 623 O O . LEU A 1 76 ? 2.650 7.516 -9.035 1.00 96.38 76 LEU A O 1
ATOM 627 N N . LEU A 1 77 ? 3.233 6.155 -7.341 1.00 95.44 77 LEU A N 1
ATOM 628 C CA . LEU A 1 77 ? 4.306 5.462 -8.058 1.00 95.44 77 LEU A CA 1
ATOM 629 C C . LEU A 1 77 ? 3.773 4.625 -9.228 1.00 95.44 77 LEU A C 1
ATOM 631 O O . LEU A 1 77 ? 4.339 4.671 -10.324 1.00 95.44 77 LEU A O 1
ATOM 635 N N . ALA A 1 78 ? 2.665 3.907 -9.031 1.00 95.81 78 ALA A N 1
ATOM 636 C CA . ALA A 1 78 ? 1.992 3.148 -10.078 1.00 95.81 78 ALA A CA 1
ATOM 637 C C . ALA A 1 78 ? 1.527 4.069 -11.208 1.00 95.81 78 ALA A C 1
ATOM 639 O O . ALA A 1 78 ? 1.866 3.848 -12.373 1.00 95.81 78 ALA A O 1
ATOM 640 N N . TYR A 1 79 ? 0.819 5.149 -10.867 1.00 94.62 79 TYR A N 1
ATOM 641 C CA . TYR A 1 79 ? 0.376 6.157 -11.824 1.00 94.62 79 TYR A CA 1
ATOM 642 C C . TYR A 1 79 ? 1.561 6.754 -12.581 1.00 94.62 79 TYR A C 1
ATOM 644 O O . TYR A 1 79 ? 1.529 6.850 -13.809 1.00 94.62 79 TYR A O 1
ATOM 652 N N . TYR A 1 80 ? 2.632 7.109 -11.870 1.00 94.44 80 TYR A N 1
ATOM 653 C CA . TYR A 1 80 ? 3.835 7.648 -12.481 1.00 94.44 80 TYR A CA 1
ATOM 654 C C . TYR A 1 80 ? 4.432 6.674 -13.500 1.00 94.44 80 TYR A C 1
ATOM 656 O O . TYR 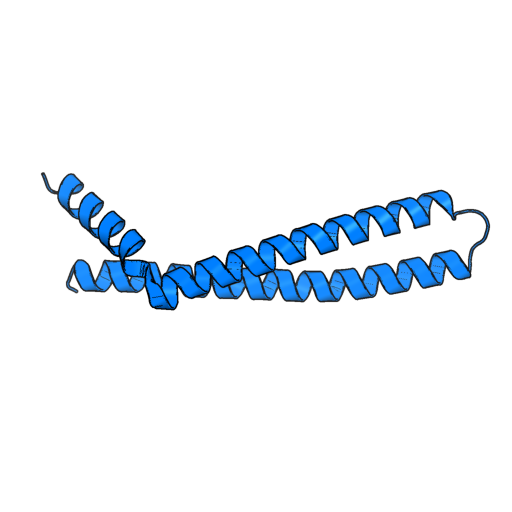A 1 80 ? 4.601 7.046 -14.659 1.00 94.44 80 TYR A O 1
ATOM 664 N N . CYS A 1 81 ? 4.671 5.418 -13.126 1.00 93.38 81 CYS A N 1
ATOM 665 C CA . CYS A 1 81 ? 5.244 4.414 -14.023 1.00 93.38 81 CYS A CA 1
ATOM 666 C C . CYS A 1 81 ? 4.333 4.120 -15.231 1.00 93.38 81 CYS A C 1
ATOM 668 O O . CYS A 1 81 ? 4.805 4.000 -16.362 1.00 93.38 81 CYS A O 1
ATOM 670 N N . LEU A 1 82 ? 3.013 4.073 -15.026 1.00 90.31 82 LEU A N 1
ATOM 671 C CA . LEU A 1 82 ? 2.035 3.757 -16.072 1.00 90.31 82 LEU A CA 1
ATOM 672 C C . LEU A 1 82 ? 1.645 4.955 -16.955 1.00 90.31 82 LEU A C 1
ATOM 674 O O . LEU A 1 82 ? 1.078 4.767 -18.029 1.00 90.31 82 LEU A O 1
ATOM 678 N N . ARG A 1 83 ? 1.885 6.202 -16.555 1.00 89.06 83 ARG A N 1
ATOM 679 C CA . ARG A 1 83 ? 1.478 7.373 -17.362 1.00 89.06 83 ARG A CA 1
ATOM 680 C C . ARG A 1 83 ? 2.637 8.285 -17.730 1.00 89.06 83 ARG A C 1
ATOM 682 O O . ARG A 1 83 ? 2.627 8.850 -18.817 1.00 89.06 83 ARG A O 1
ATOM 689 N N . ARG A 1 84 ? 3.617 8.448 -16.843 1.00 86.00 84 ARG A N 1
ATOM 690 C CA . ARG A 1 84 ? 4.689 9.453 -16.941 1.00 86.00 84 ARG A CA 1
ATOM 691 C C . ARG A 1 84 ? 6.099 8.880 -16.753 1.00 86.00 84 ARG A C 1
ATOM 693 O O . ARG A 1 84 ? 7.032 9.645 -16.534 1.00 86.00 84 ARG A O 1
ATOM 700 N N . GLY A 1 85 ? 6.284 7.567 -16.900 1.00 82.25 85 GLY A N 1
ATOM 701 C CA . GLY A 1 85 ? 7.524 6.843 -16.585 1.00 82.25 85 GLY A CA 1
ATOM 702 C C . GLY A 1 85 ? 8.756 7.167 -17.447 1.00 82.25 85 GLY A C 1
ATOM 703 O O . GLY A 1 85 ? 9.744 6.442 -17.391 1.00 82.25 85 GLY A O 1
ATOM 704 N N . GLY A 1 86 ? 8.735 8.255 -18.222 1.00 84.19 86 GLY A N 1
ATOM 705 C CA . GLY A 1 86 ? 9.809 8.658 -19.131 1.00 84.19 86 GLY A CA 1
ATOM 706 C C . GLY A 1 86 ? 11.132 9.028 -18.448 1.00 84.19 86 GLY A C 1
ATOM 707 O O . GLY A 1 86 ? 12.165 9.040 -19.109 1.00 84.19 86 GLY A O 1
ATOM 708 N N . PHE A 1 87 ? 11.143 9.342 -17.148 1.00 85.44 87 PHE A N 1
ATOM 709 C CA . PHE A 1 87 ? 12.397 9.529 -16.401 1.00 85.44 87 PHE A CA 1
ATOM 710 C C . PHE A 1 87 ? 13.061 8.189 -16.072 1.00 85.44 87 PHE A C 1
ATOM 712 O O . PHE A 1 87 ? 14.241 8.011 -16.348 1.00 85.44 87 PHE A O 1
ATOM 719 N N . ILE A 1 88 ? 12.291 7.230 -15.542 1.00 85.81 88 ILE A N 1
ATOM 720 C CA . ILE A 1 88 ? 12.783 5.880 -15.222 1.00 85.81 88 ILE A CA 1
ATOM 721 C C . ILE A 1 88 ? 13.250 5.193 -16.505 1.00 85.81 88 ILE A C 1
ATOM 723 O O . ILE A 1 88 ? 14.331 4.618 -16.539 1.00 85.81 88 ILE A O 1
ATOM 727 N N . HIS A 1 89 ? 12.472 5.325 -17.580 1.00 89.25 89 HIS A N 1
ATOM 728 C CA . HIS A 1 89 ? 12.844 4.850 -18.909 1.00 89.25 89 HIS A CA 1
ATOM 729 C C . HIS A 1 89 ? 14.191 5.427 -19.372 1.00 89.25 89 HIS A C 1
ATOM 731 O O . HIS A 1 89 ? 15.098 4.665 -19.695 1.00 89.25 89 HIS A O 1
ATOM 737 N N . ARG A 1 90 ? 14.376 6.754 -19.294 1.00 86.44 90 ARG A N 1
ATOM 738 C CA . ARG A 1 90 ? 15.655 7.403 -19.632 1.00 86.44 90 ARG A CA 1
ATOM 739 C C . ARG A 1 90 ? 16.825 6.903 -18.785 1.00 86.44 90 ARG A C 1
ATOM 741 O O . ARG A 1 90 ? 17.897 6.675 -19.334 1.00 86.44 90 ARG A O 1
ATOM 748 N N . ILE A 1 91 ? 16.629 6.696 -17.482 1.00 86.50 91 ILE A N 1
ATOM 749 C CA . ILE A 1 91 ? 17.664 6.140 -16.593 1.00 86.50 91 ILE A CA 1
ATOM 750 C C . ILE A 1 91 ? 18.053 4.719 -17.016 1.00 86.50 91 ILE A C 1
ATOM 752 O O . ILE A 1 91 ? 19.240 4.397 -17.059 1.00 86.50 91 ILE A O 1
ATOM 756 N N . LEU A 1 92 ? 17.068 3.873 -17.330 1.00 84.88 92 LEU A N 1
ATOM 757 C CA . LEU A 1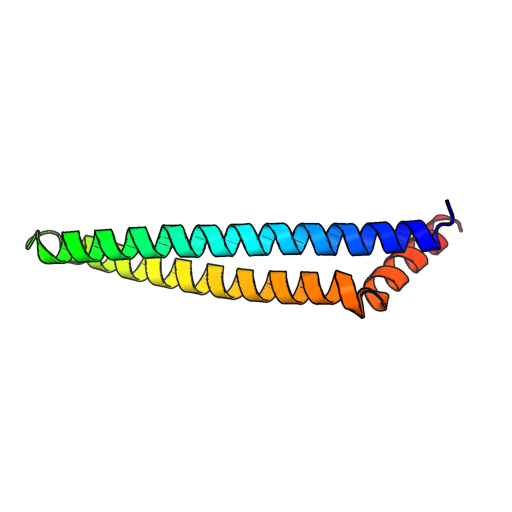 92 ? 17.308 2.496 -17.768 1.00 84.88 92 LEU A CA 1
ATOM 758 C C . LEU A 1 92 ? 18.089 2.460 -19.086 1.00 84.88 92 LEU A C 1
ATOM 760 O O . LEU A 1 92 ? 19.040 1.690 -19.209 1.00 84.88 92 LEU A O 1
ATOM 764 N N . CYS A 1 93 ? 17.733 3.323 -20.038 1.00 84.56 93 CYS A N 1
ATOM 765 C CA . CYS A 1 93 ? 18.441 3.429 -21.311 1.00 84.56 93 CYS A CA 1
ATOM 766 C C . CYS A 1 93 ? 19.866 3.982 -21.148 1.00 84.56 93 CYS A C 1
ATOM 768 O O . CYS A 1 93 ? 20.779 3.456 -21.777 1.00 84.56 93 CYS A O 1
ATOM 770 N N . TYR A 1 94 ? 20.081 4.977 -20.277 1.00 83.12 94 TYR A N 1
ATOM 771 C CA . TYR A 1 94 ? 21.413 5.534 -20.005 1.00 83.12 94 TYR A CA 1
ATOM 772 C C . TYR A 1 94 ? 22.364 4.482 -19.416 1.00 83.12 94 TYR A C 1
ATOM 774 O O . TYR A 1 94 ? 23.462 4.282 -19.929 1.00 83.12 94 TYR A O 1
ATOM 782 N N . ARG A 1 95 ? 21.922 3.723 -18.402 1.00 67.38 95 ARG A N 1
ATOM 783 C CA . ARG A 1 95 ? 22.745 2.645 -17.819 1.00 67.38 95 ARG A CA 1
ATOM 784 C C . ARG A 1 95 ? 23.057 1.523 -18.806 1.00 67.38 95 ARG A C 1
ATOM 786 O O . ARG A 1 95 ? 24.117 0.915 -18.728 1.00 67.38 95 ARG A O 1
ATOM 793 N N . ALA A 1 96 ? 22.138 1.235 -19.724 1.00 67.06 96 ALA A N 1
ATOM 794 C CA . ALA A 1 96 ? 22.365 0.233 -20.760 1.00 67.06 96 ALA A CA 1
ATOM 795 C C . ALA A 1 96 ? 23.383 0.690 -21.821 1.00 67.06 96 ALA A C 1
ATOM 797 O O . ALA A 1 96 ? 23.968 -0.157 -22.483 1.00 67.06 96 ALA A O 1
ATOM 798 N N . GLN A 1 97 ? 23.578 2.000 -22.001 1.00 68.25 97 GLN A N 1
ATOM 799 C CA . GLN A 1 97 ? 24.599 2.554 -22.896 1.00 68.25 97 GLN A CA 1
ATOM 800 C C . GLN A 1 97 ? 25.980 2.601 -22.232 1.00 68.25 97 GLN A C 1
ATOM 802 O O . GLN A 1 97 ? 26.968 2.311 -22.893 1.00 68.25 97 GLN A O 1
ATOM 807 N N . GLU A 1 98 ? 26.047 2.908 -20.936 1.00 69.94 98 GLU A N 1
ATOM 808 C CA . GLU A 1 98 ? 27.300 2.945 -20.165 1.00 69.94 98 GLU A CA 1
ATOM 809 C C . GLU A 1 98 ? 27.931 1.550 -19.977 1.00 69.94 98 GLU A C 1
ATOM 811 O O . GLU A 1 98 ? 29.146 1.425 -19.941 1.00 69.94 98 GLU A O 1
ATOM 816 N N . ASN A 1 99 ? 27.122 0.485 -19.916 1.00 60.56 99 ASN A N 1
ATOM 817 C CA . ASN A 1 99 ? 27.611 -0.900 -19.810 1.00 60.56 99 ASN A CA 1
ATOM 818 C C . ASN A 1 99 ? 28.178 -1.488 -21.120 1.00 60.56 99 ASN A C 1
ATOM 820 O O . ASN A 1 99 ? 28.731 -2.586 -21.092 1.00 60.56 99 ASN A O 1
ATOM 824 N N . ASP A 1 100 ? 27.994 -0.809 -22.253 1.00 56.72 100 ASP A N 1
ATOM 825 C CA . ASP A 1 100 ? 28.434 -1.272 -23.576 1.00 56.72 100 ASP A CA 1
ATOM 826 C C . ASP A 1 100 ? 29.746 -0.611 -24.050 1.00 56.72 100 ASP A C 1
ATOM 828 O O . ASP A 1 100 ? 30.287 -1.012 -25.083 1.00 56.72 100 ASP A O 1
ATOM 832 N N . THR A 1 101 ? 30.237 0.399 -23.325 1.00 51.69 101 THR A N 1
ATOM 833 C CA . THR A 1 101 ? 31.523 1.091 -23.550 1.00 51.69 101 THR A CA 1
ATOM 834 C C . THR A 1 101 ? 32.603 0.574 -22.619 1.00 51.69 101 THR A C 1
ATOM 836 O O . THR A 1 101 ? 33.738 0.375 -23.103 1.00 51.69 101 THR A O 1
#

Nearest PDB structures (foldseek):
  5xg2-assembly1_A  TM=4.471E-01  e=9.356E-01  Pyrococcus yayanosii CH1

pLDDT: mean 87.49, std 11.03, range [51.69, 97.62]

Radius of gyration: 21.43 Å; Cα contacts (8 Å, |Δi|>4): 71; chains: 1; bounding box: 49×16×64 Å